Protein AF-A0A2S7SV37-F1 (afdb_monomer_lite)

Structure (mmCIF, N/CA/C/O backbone):
data_AF-A0A2S7SV37-F1
#
_entry.id   AF-A0A2S7SV37-F1
#
loop_
_atom_site.group_PDB
_atom_site.id
_atom_site.type_symbol
_atom_site.label_atom_id
_atom_site.label_alt_id
_atom_site.label_comp_id
_atom_site.label_asym_id
_atom_site.label_entity_id
_atom_site.label_seq_id
_atom_site.pdbx_PDB_ins_code
_atom_site.Cartn_x
_atom_site.Cartn_y
_atom_site.Cartn_z
_atom_site.occupancy
_atom_site.B_iso_or_equiv
_atom_site.auth_seq_id
_atom_site.auth_comp_id
_atom_site.auth_asym_id
_atom_site.auth_atom_id
_atom_site.pdbx_PDB_model_num
ATOM 1 N N . MET A 1 1 ? -4.989 -52.222 -16.881 1.00 47.81 1 MET A N 1
ATOM 2 C CA . MET A 1 1 ? -5.164 -53.302 -15.880 1.00 47.81 1 MET A CA 1
ATOM 3 C C . MET A 1 1 ? -4.371 -52.946 -14.623 1.00 47.81 1 MET A C 1
ATOM 5 O O . MET A 1 1 ? -3.223 -52.561 -14.792 1.00 47.81 1 MET A O 1
ATOM 9 N N . LYS A 1 2 ? -4.982 -53.138 -13.432 1.00 41.56 2 LYS A N 1
ATOM 10 C CA . LYS A 1 2 ? -4.477 -52.960 -12.037 1.00 41.56 2 LYS A CA 1
ATOM 11 C C . LYS A 1 2 ? -4.366 -51.489 -11.581 1.00 41.56 2 LYS A C 1
ATOM 13 O O . LYS A 1 2 ? -3.583 -50.758 -12.163 1.00 41.56 2 LYS A O 1
ATOM 18 N N . LEU A 1 3 ? -5.200 -50.909 -10.705 1.00 49.00 3 LEU A N 1
ATOM 19 C CA . LEU A 1 3 ? -5.918 -51.285 -9.460 1.00 49.00 3 LEU A CA 1
ATOM 20 C C . LEU A 1 3 ? -5.064 -51.235 -8.168 1.00 49.00 3 LEU A C 1
ATOM 22 O O . LEU A 1 3 ? -4.031 -51.892 -8.096 1.00 49.00 3 LEU A O 1
ATOM 26 N N . SER A 1 4 ? -5.627 -50.532 -7.168 1.00 48.47 4 SER A N 1
ATOM 27 C CA . SER A 1 4 ? -5.318 -50.437 -5.719 1.00 48.47 4 SER A CA 1
ATOM 28 C C . SER A 1 4 ? -4.324 -49.353 -5.278 1.00 48.47 4 SER A C 1
ATOM 30 O O . SER A 1 4 ? -3.157 -49.391 -5.639 1.00 48.47 4 SER A O 1
ATOM 32 N N . GLN A 1 5 ? -4.794 -48.253 -4.666 1.00 60.12 5 GLN A N 1
ATOM 33 C CA . GLN A 1 5 ? -5.265 -48.056 -3.271 1.00 60.12 5 GLN A CA 1
ATOM 34 C C . GLN A 1 5 ? -4.125 -48.017 -2.242 1.00 60.12 5 GLN A C 1
ATOM 36 O O . GLN A 1 5 ? -3.392 -48.987 -2.127 1.00 60.12 5 GLN A O 1
ATOM 41 N N . ILE A 1 6 ? -4.045 -46.925 -1.466 1.00 60.22 6 ILE A N 1
ATOM 42 C CA . ILE A 1 6 ? -4.091 -46.898 0.012 1.00 60.22 6 ILE A CA 1
ATOM 43 C C . ILE A 1 6 ? -4.255 -45.436 0.455 1.00 60.22 6 ILE A C 1
ATOM 45 O O . ILE A 1 6 ? -3.480 -44.552 0.097 1.00 60.22 6 ILE A O 1
ATOM 49 N N . ALA A 1 7 ? -5.313 -45.207 1.223 1.00 54.84 7 ALA A N 1
ATOM 50 C CA . ALA A 1 7 ? -5.580 -43.995 1.972 1.00 54.84 7 ALA A CA 1
ATOM 51 C C . ALA A 1 7 ? -4.784 -44.004 3.285 1.00 54.84 7 ALA A C 1
ATOM 53 O O . ALA A 1 7 ? -4.735 -45.036 3.948 1.00 54.84 7 ALA A O 1
ATOM 54 N N . VAL A 1 8 ? -4.271 -42.849 3.718 1.00 53.72 8 VAL A N 1
ATOM 55 C CA . VAL A 1 8 ? -4.094 -42.560 5.148 1.00 53.72 8 VAL A CA 1
ATOM 56 C C . VAL A 1 8 ? -4.603 -41.149 5.412 1.00 53.72 8 VAL A C 1
ATOM 58 O O . VAL A 1 8 ? -3.999 -40.145 5.046 1.00 53.72 8 VAL A O 1
ATOM 61 N N . VAL A 1 9 ? -5.778 -41.126 6.027 1.00 51.91 9 VAL A N 1
ATOM 62 C CA . VAL A 1 9 ? -6.420 -39.983 6.661 1.00 51.91 9 VAL A CA 1
ATOM 63 C C . VAL A 1 9 ? -5.625 -39.646 7.923 1.00 51.91 9 VAL A C 1
ATOM 65 O O . VAL A 1 9 ? -5.532 -40.475 8.822 1.00 51.91 9 VAL A O 1
ATOM 68 N N . ALA A 1 10 ? -5.086 -38.432 8.016 1.00 56.25 10 ALA A N 1
ATOM 69 C CA . ALA A 1 10 ? -4.626 -37.854 9.278 1.00 56.25 10 ALA A CA 1
ATOM 70 C C . ALA A 1 10 ? -5.418 -36.566 9.524 1.00 56.25 10 ALA A C 1
ATOM 72 O O . ALA A 1 10 ? -5.019 -35.459 9.170 1.00 56.25 10 ALA A O 1
ATOM 73 N N . MET A 1 11 ? -6.614 -36.759 10.073 1.00 54.19 11 MET A N 1
ATOM 74 C CA . MET A 1 11 ? -7.522 -35.714 10.519 1.00 54.19 11 MET A CA 1
ATOM 75 C C . MET A 1 11 ? -6.990 -35.157 11.846 1.00 54.19 11 MET A C 1
ATOM 77 O O . MET A 1 11 ? -7.249 -35.714 12.908 1.00 54.19 11 MET A O 1
ATOM 81 N N . VAL A 1 12 ? -6.206 -34.078 11.792 1.00 64.19 12 VAL A N 1
ATOM 82 C CA . VAL A 1 12 ? -5.797 -33.335 12.993 1.00 64.19 12 VAL A CA 1
ATOM 83 C C . VAL A 1 12 ? -6.855 -32.273 13.267 1.00 64.19 12 VAL A C 1
ATOM 85 O O . VAL A 1 12 ? -6.841 -31.177 12.710 1.00 64.19 12 VAL A O 1
ATOM 88 N N . THR A 1 13 ? -7.819 -32.624 14.112 1.00 58.69 13 THR A N 1
ATOM 89 C CA . THR A 1 13 ? -8.784 -31.687 14.685 1.00 58.69 13 THR A CA 1
ATOM 90 C C . THR A 1 13 ? -8.073 -30.784 15.691 1.00 58.69 13 THR A C 1
ATOM 92 O O . THR A 1 13 ? -7.817 -31.190 16.825 1.00 58.69 13 THR A O 1
ATOM 95 N N . PHE A 1 14 ? -7.763 -29.550 15.295 1.00 61.19 14 PHE A N 1
ATOM 96 C CA . PHE A 1 14 ? -7.406 -28.497 16.243 1.00 61.19 14 PHE A CA 1
ATOM 97 C C . PHE A 1 14 ? -8.672 -28.004 16.948 1.00 61.19 14 PHE A C 1
ATOM 99 O O . PHE A 1 14 ? -9.487 -27.277 16.381 1.00 61.19 14 PHE A O 1
ATOM 106 N N . ILE A 1 15 ? -8.832 -28.421 18.203 1.00 65.44 15 ILE A N 1
ATOM 107 C CA . ILE A 1 15 ? -9.813 -27.868 19.134 1.00 65.44 15 ILE A CA 1
ATOM 108 C C . ILE A 1 15 ? -9.264 -26.518 19.608 1.00 65.44 15 ILE A C 1
ATOM 110 O O . ILE A 1 15 ? -8.421 -26.463 20.501 1.00 65.44 15 ILE A O 1
ATOM 114 N N . PHE A 1 16 ? -9.724 -25.420 19.008 1.00 62.31 16 PHE A N 1
ATOM 115 C CA . PHE A 1 16 ? -9.521 -24.093 19.585 1.00 62.31 16 PHE A CA 1
ATOM 116 C C . PHE A 1 16 ? -10.571 -23.862 20.672 1.00 62.31 16 PHE A C 1
ATOM 118 O O . PHE A 1 16 ? -11.758 -23.687 20.401 1.00 62.31 16 PHE A O 1
ATOM 125 N N . ALA A 1 17 ? -10.106 -23.898 21.918 1.00 66.06 17 ALA A N 1
ATOM 126 C CA . ALA A 1 17 ? -10.866 -23.519 23.094 1.00 66.06 17 ALA A CA 1
ATOM 127 C C . ALA A 1 17 ? -11.305 -22.049 22.991 1.00 66.06 17 ALA A C 1
ATOM 129 O O . ALA A 1 17 ? -10.486 -21.137 22.863 1.00 66.06 17 ALA A O 1
ATOM 130 N N . ALA A 1 18 ? -12.615 -21.823 23.060 1.00 58.28 18 ALA A N 1
ATOM 131 C CA . ALA A 1 18 ? -13.201 -20.501 23.183 1.00 58.28 18 ALA A CA 1
ATOM 132 C C . ALA A 1 18 ? -12.942 -19.951 24.595 1.00 58.28 18 ALA A C 1
ATOM 134 O O . ALA A 1 18 ? -13.604 -20.342 25.556 1.00 58.28 18 ALA A O 1
ATOM 135 N N . CYS A 1 19 ? -12.010 -19.008 24.728 1.00 59.97 19 CYS A N 1
ATOM 136 C CA . CYS A 1 19 ? -11.948 -18.150 25.907 1.00 59.97 19 CYS A CA 1
ATOM 137 C C . CYS A 1 19 ? -13.013 -17.054 25.782 1.00 59.97 19 CYS A C 1
ATOM 139 O O . CYS A 1 19 ? -12.808 -16.029 25.134 1.00 59.97 19 CYS A O 1
ATOM 141 N N . ALA A 1 20 ? -14.160 -17.272 26.422 1.00 56.50 20 ALA A N 1
ATOM 142 C CA . ALA A 1 20 ? -15.100 -16.212 26.751 1.00 56.50 20 ALA A CA 1
ATOM 143 C C . ALA A 1 20 ? -14.621 -15.504 28.030 1.00 56.50 20 ALA A C 1
ATOM 145 O O . ALA A 1 20 ? -14.654 -16.086 29.111 1.00 56.50 20 ALA A O 1
ATOM 146 N N . ALA A 1 21 ? -14.202 -14.241 27.922 1.00 57.94 21 ALA A N 1
ATOM 147 C CA . ALA A 1 21 ? -13.936 -13.389 29.079 1.00 57.94 21 ALA A CA 1
ATOM 148 C C . ALA A 1 21 ? -14.645 -12.032 28.938 1.00 57.94 21 ALA A C 1
ATOM 150 O O . ALA A 1 21 ? -14.222 -11.137 28.215 1.00 57.94 21 ALA A O 1
ATOM 151 N N . SER A 1 22 ? -15.768 -11.949 29.654 1.00 60.97 22 SER A N 1
ATOM 152 C CA . SER A 1 22 ? -16.370 -10.806 30.349 1.00 60.97 22 SER A CA 1
ATOM 153 C C . SER A 1 22 ? -16.292 -9.394 29.754 1.00 60.97 22 SER A C 1
ATOM 155 O O . SER A 1 22 ? -15.308 -8.668 29.870 1.00 60.97 22 SER A O 1
ATOM 157 N N . LYS A 1 23 ? -17.469 -8.927 29.322 1.00 54.47 23 LYS A N 1
ATOM 158 C CA . LYS A 1 23 ? -17.818 -7.516 29.122 1.00 54.47 23 LYS A CA 1
ATOM 159 C C . LYS A 1 23 ? -17.795 -6.763 30.464 1.00 54.47 23 LYS A C 1
ATOM 161 O O . LYS A 1 23 ? -18.773 -6.810 31.208 1.00 54.47 23 LYS A O 1
ATOM 166 N N . LYS A 1 24 ? -16.742 -5.995 30.760 1.00 61.00 24 LYS A N 1
ATOM 167 C CA . LYS A 1 24 ? -16.849 -4.883 31.722 1.00 61.00 24 LYS A CA 1
ATOM 168 C C . LYS A 1 24 ? -17.464 -3.684 31.001 1.00 61.00 24 LYS A C 1
ATOM 170 O O . LYS A 1 24 ? -16.802 -3.010 30.220 1.00 61.00 24 LYS A O 1
ATOM 175 N N . LYS A 1 25 ? -18.745 -3.415 31.267 1.00 55.53 25 LYS A N 1
ATOM 176 C CA . LYS A 1 25 ? -19.371 -2.126 30.951 1.00 55.53 25 LYS A CA 1
ATOM 177 C C . LYS A 1 25 ? -18.746 -1.063 31.858 1.00 55.53 25 LYS A C 1
ATOM 179 O O . LYS A 1 25 ? -19.164 -0.909 33.001 1.00 55.53 25 LYS A O 1
ATOM 184 N N . HIS A 1 26 ? -17.742 -0.341 31.372 1.00 58.06 26 HIS A N 1
ATOM 185 C CA . HIS A 1 26 ? -17.429 0.971 31.929 1.00 58.06 26 HIS A CA 1
ATOM 186 C C . HIS A 1 26 ? -18.452 1.960 31.381 1.00 58.06 26 HIS A C 1
ATOM 188 O O . HIS A 1 26 ? -18.482 2.271 30.193 1.00 58.06 26 HIS A O 1
ATOM 194 N N . LYS A 1 27 ? -19.340 2.400 32.271 1.00 56.62 27 LYS A N 1
ATOM 195 C CA . LYS A 1 27 ? -20.234 3.528 32.051 1.00 56.62 27 LYS A CA 1
ATOM 196 C C . LYS A 1 27 ? -19.358 4.782 32.075 1.00 56.62 27 LYS A C 1
ATOM 198 O O . LYS A 1 27 ? -19.146 5.370 33.128 1.00 56.62 27 LYS A O 1
ATOM 203 N N . ILE A 1 28 ? -18.778 5.125 30.928 1.00 57.38 28 ILE A N 1
ATOM 204 C CA . ILE A 1 28 ? -18.119 6.414 30.732 1.00 57.38 28 ILE A CA 1
ATOM 205 C C . ILE A 1 28 ? -19.242 7.451 30.713 1.00 57.38 28 ILE A C 1
ATOM 207 O O . ILE A 1 28 ? -20.155 7.378 29.889 1.00 57.38 28 ILE A O 1
ATOM 211 N N . ALA A 1 29 ? -19.225 8.346 31.698 1.00 62.78 29 ALA A N 1
ATOM 212 C CA . ALA A 1 29 ? -20.084 9.516 31.716 1.00 62.78 29 ALA A CA 1
ATOM 213 C C . ALA A 1 29 ? -19.832 10.342 30.441 1.00 62.78 29 ALA A C 1
ATOM 215 O O . ALA A 1 29 ? -18.679 10.436 30.012 1.00 62.78 29 ALA A O 1
ATOM 216 N N . PRO A 1 30 ? -20.870 10.920 29.816 1.00 67.25 30 PRO A N 1
ATOM 217 C CA . PRO A 1 30 ? -20.674 11.770 28.653 1.00 67.25 30 PRO A CA 1
ATOM 218 C C . PRO A 1 30 ? -19.730 12.927 29.017 1.00 67.25 30 PRO A C 1
ATOM 220 O O . PRO A 1 30 ? -19.922 13.548 30.068 1.00 67.25 30 PRO A O 1
ATOM 223 N N . PRO A 1 31 ? -18.709 13.221 28.192 1.00 63.03 31 PRO A N 1
ATOM 224 C CA . PRO A 1 31 ? -17.938 14.441 28.356 1.00 63.03 31 PRO A CA 1
ATOM 225 C C . PRO A 1 31 ? -18.891 15.635 28.257 1.00 63.03 31 PRO A C 1
ATOM 227 O O . PRO A 1 31 ? -19.789 15.663 27.411 1.00 63.03 31 PRO A O 1
ATOM 230 N N . ALA A 1 32 ? -18.709 16.594 29.164 1.00 63.53 32 ALA A N 1
ATOM 231 C CA . ALA A 1 32 ? -19.411 17.867 29.140 1.00 63.53 32 ALA A CA 1
ATOM 232 C C . ALA A 1 32 ? -19.325 18.492 27.733 1.00 63.53 32 ALA A C 1
ATOM 234 O O . ALA A 1 32 ? -18.284 18.364 27.077 1.00 63.53 32 ALA A O 1
ATOM 235 N N . PRO A 1 33 ? -20.393 19.151 27.250 1.00 68.69 33 PRO A N 1
ATOM 236 C CA . PRO A 1 33 ? -20.353 19.808 25.955 1.00 68.69 33 PRO A CA 1
ATOM 237 C C . PRO A 1 33 ? -19.217 20.842 25.945 1.00 68.69 33 PRO A C 1
ATOM 239 O O . PRO A 1 33 ? -19.081 21.598 26.913 1.00 68.69 33 PRO A O 1
ATOM 242 N N . PRO A 1 34 ? -18.394 20.900 24.884 1.00 66.62 34 PRO A N 1
ATOM 243 C CA . PRO A 1 34 ? -17.453 21.992 24.726 1.00 66.62 34 PRO A CA 1
ATOM 244 C C . PRO A 1 34 ? -18.247 23.298 24.665 1.00 66.62 34 PRO A C 1
ATOM 246 O O . PRO A 1 34 ? -19.147 23.463 23.840 1.00 66.62 34 PRO A O 1
ATOM 249 N N . VAL A 1 35 ? -17.918 24.213 25.575 1.00 61.22 35 VAL A N 1
ATOM 250 C CA . VAL A 1 35 ? -18.367 25.603 25.539 1.00 61.22 35 VAL A CA 1
ATOM 251 C C . VAL A 1 35 ? -17.924 26.168 24.194 1.00 61.22 35 VAL A C 1
ATOM 253 O O . VAL A 1 35 ? -16.733 26.350 23.951 1.00 61.22 35 VAL A O 1
ATOM 256 N N . ALA A 1 36 ? -18.885 26.375 23.298 1.00 50.25 36 ALA A N 1
ATOM 257 C CA . ALA A 1 36 ? -18.649 27.019 22.021 1.00 50.25 36 ALA A CA 1
ATOM 258 C C . ALA A 1 36 ? -18.177 28.462 22.274 1.00 50.25 36 ALA A C 1
ATOM 260 O O . ALA A 1 36 ? -18.906 29.223 22.918 1.00 50.25 36 ALA A O 1
ATOM 261 N N . PRO A 1 37 ? -16.996 28.882 21.788 1.00 56.41 37 PRO A N 1
ATOM 262 C CA . PRO A 1 37 ? -16.710 30.298 21.667 1.00 56.41 37 PRO A CA 1
ATOM 263 C C . PRO A 1 37 ? -17.619 30.889 20.584 1.00 56.41 37 PRO A C 1
ATOM 265 O O . PRO A 1 37 ? -17.775 30.330 19.497 1.00 56.41 37 PRO A O 1
ATOM 268 N N . ALA A 1 38 ? -18.237 32.017 20.925 1.00 49.69 38 ALA A N 1
ATOM 269 C CA . ALA A 1 38 ? -19.068 32.820 20.047 1.00 49.69 38 ALA A CA 1
ATOM 270 C C . ALA A 1 38 ? -18.345 33.089 18.718 1.00 49.69 38 ALA A C 1
ATOM 272 O O . ALA A 1 38 ? -17.327 33.780 18.671 1.00 49.69 38 ALA A O 1
ATOM 273 N N . VAL A 1 39 ? -18.884 32.532 17.635 1.00 48.91 39 VAL A N 1
ATOM 274 C CA . VAL A 1 39 ? -18.478 32.869 16.275 1.00 48.91 39 VAL A CA 1
ATOM 275 C C . VAL A 1 39 ? -19.157 34.175 15.882 1.00 48.91 39 VAL A C 1
ATOM 277 O O . VAL A 1 39 ? -20.359 34.237 15.634 1.00 48.91 39 VAL A O 1
ATOM 280 N N . THR A 1 40 ? -18.360 35.237 15.859 1.00 46.97 40 THR A N 1
ATOM 281 C CA . THR A 1 40 ? -18.689 36.517 15.240 1.00 46.97 40 THR A CA 1
ATOM 282 C C . THR A 1 40 ? -19.049 36.282 13.774 1.00 46.97 40 THR A C 1
ATOM 284 O O . THR A 1 40 ? -18.220 35.855 12.971 1.00 46.97 40 THR A O 1
ATOM 287 N N . SER A 1 41 ? -20.303 36.552 13.427 1.00 44.97 41 SER A N 1
ATOM 288 C CA . SER A 1 41 ? -20.817 36.531 12.062 1.00 44.97 41 SER A CA 1
ATOM 289 C C . SER A 1 41 ? -20.179 37.648 11.233 1.00 44.97 41 SER A C 1
ATOM 291 O O . SER A 1 41 ? -20.449 38.828 11.461 1.00 44.97 41 SER A O 1
ATOM 293 N N . VAL A 1 42 ? -19.356 37.277 10.254 1.00 59.62 42 VAL A N 1
ATOM 294 C CA . VAL A 1 42 ? -18.929 38.162 9.162 1.00 59.62 42 VAL A CA 1
ATOM 295 C C . VAL A 1 42 ? -19.975 38.067 8.039 1.00 59.62 42 VAL A C 1
ATOM 297 O O . VAL A 1 42 ? -20.343 36.951 7.665 1.00 59.62 42 VAL A O 1
ATOM 300 N N . PRO A 1 43 ? -20.483 39.186 7.492 1.00 57.94 43 PRO A N 1
ATOM 301 C CA . PRO A 1 43 ? -21.466 39.153 6.413 1.00 57.94 43 PRO A CA 1
ATOM 302 C C . PRO A 1 43 ? -20.851 38.642 5.102 1.00 57.94 43 PRO A C 1
ATOM 304 O O . PRO A 1 43 ? -19.855 39.172 4.607 1.00 57.94 43 PRO A O 1
ATOM 307 N N . ALA A 1 44 ? -21.481 37.613 4.533 1.00 48.25 44 ALA A N 1
ATOM 308 C CA . ALA A 1 44 ? -21.160 37.064 3.224 1.00 48.25 44 ALA A CA 1
ATOM 309 C C . ALA A 1 44 ? -21.565 38.043 2.110 1.00 48.25 44 ALA A C 1
ATOM 311 O O . ALA A 1 44 ? -22.715 38.473 2.011 1.00 48.25 44 ALA A O 1
ATOM 312 N N . LYS A 1 45 ? -20.599 38.377 1.255 1.00 52.88 45 LYS A N 1
ATOM 313 C CA . LYS A 1 45 ? -20.800 39.107 0.002 1.00 52.88 45 LYS A CA 1
ATOM 314 C C . LYS A 1 45 ? -21.407 38.149 -1.043 1.00 52.88 45 LYS A C 1
ATOM 316 O O . LYS A 1 45 ? -20.907 37.029 -1.154 1.00 52.88 45 LYS A O 1
ATOM 321 N N . PRO A 1 46 ? -22.429 38.546 -1.825 1.00 54.91 46 PRO A N 1
ATOM 322 C CA . PRO A 1 46 ? -23.007 37.683 -2.854 1.00 54.91 46 PRO A CA 1
ATOM 323 C C . PRO A 1 46 ? -22.008 37.455 -3.995 1.00 54.91 46 PRO A C 1
ATOM 325 O O . PRO A 1 46 ? -21.461 38.416 -4.540 1.00 54.91 46 PRO A O 1
ATOM 328 N N . ILE A 1 47 ? -21.781 36.193 -4.359 1.00 57.41 47 ILE A N 1
ATOM 329 C CA . ILE A 1 47 ? -21.085 35.799 -5.591 1.00 57.41 47 ILE A CA 1
ATOM 330 C C . ILE A 1 47 ? -22.172 35.495 -6.633 1.00 57.41 47 ILE A C 1
ATOM 332 O O . ILE A 1 47 ? -23.066 34.707 -6.327 1.00 57.41 47 ILE A O 1
ATOM 336 N N . PRO A 1 48 ? -22.147 36.112 -7.826 1.00 58.66 48 PRO A N 1
ATOM 337 C CA . PRO A 1 48 ? -23.118 35.824 -8.871 1.00 58.66 48 PRO A CA 1
ATOM 338 C C . PRO A 1 48 ? -22.840 34.477 -9.551 1.00 58.66 48 PRO A C 1
ATOM 340 O O . PRO A 1 48 ? -21.705 34.165 -9.915 1.00 58.66 48 PRO A O 1
ATOM 343 N N . ASP A 1 49 ? -23.924 33.726 -9.741 1.00 55.59 49 ASP A N 1
ATOM 344 C CA . ASP A 1 49 ? -24.062 32.560 -10.609 1.00 55.59 49 ASP A CA 1
ATOM 345 C C . ASP A 1 49 ? -23.461 32.789 -12.001 1.00 55.59 49 ASP A C 1
ATOM 347 O O . ASP A 1 49 ? -23.859 33.706 -12.727 1.00 55.59 49 ASP A O 1
ATOM 351 N N . LYS A 1 50 ? -22.556 31.893 -12.408 1.00 42.53 50 LYS A N 1
ATOM 352 C CA . LYS A 1 50 ? -22.330 31.586 -13.823 1.00 42.53 50 LYS A CA 1
ATOM 353 C C . LYS A 1 50 ? -21.783 30.166 -13.994 1.00 42.53 50 LYS A C 1
ATOM 355 O O . LYS A 1 50 ? -20.580 29.933 -13.992 1.00 42.53 50 LYS A O 1
ATOM 360 N N . SER A 1 51 ? -22.703 29.218 -14.139 1.00 55.56 51 SER A N 1
ATOM 361 C CA . SER A 1 51 ? -22.522 28.046 -15.009 1.00 55.56 51 SER A CA 1
ATOM 362 C C . SER A 1 51 ? -22.864 28.465 -16.456 1.00 55.56 51 SER A C 1
ATOM 364 O O . SER A 1 51 ? -23.506 29.511 -16.609 1.00 55.56 51 SER A O 1
ATOM 366 N N . PRO A 1 52 ? -22.548 27.706 -17.521 1.00 64.00 52 PRO A N 1
ATOM 367 C CA . PRO A 1 52 ? -21.911 26.388 -17.582 1.00 64.00 52 PRO A CA 1
ATOM 368 C C . PRO A 1 52 ? -20.659 26.386 -18.477 1.00 64.00 52 PRO A C 1
ATOM 370 O O . PRO A 1 52 ? -20.455 27.320 -19.232 1.00 64.00 52 PRO A O 1
ATOM 373 N N . ASP A 1 53 ? -19.836 25.343 -18.396 1.00 42.66 53 ASP A N 1
ATOM 374 C CA . ASP A 1 53 ? -19.233 24.707 -19.577 1.00 42.66 53 ASP A CA 1
ATOM 375 C C . ASP A 1 53 ? -18.471 23.457 -19.129 1.00 42.66 53 ASP A C 1
ATOM 377 O O . ASP A 1 53 ? -17.477 23.505 -18.402 1.00 42.66 53 ASP A O 1
ATOM 381 N N . ALA A 1 54 ? -18.997 22.307 -19.538 1.00 56.78 54 ALA A N 1
ATOM 382 C CA . ALA A 1 54 ? -18.319 21.031 -19.432 1.00 56.78 54 ALA A CA 1
ATOM 383 C C . ALA A 1 54 ? -17.113 21.032 -20.384 1.00 56.78 54 ALA A C 1
ATOM 385 O O . ALA A 1 54 ? -17.297 21.294 -21.576 1.00 56.78 54 ALA A O 1
ATOM 386 N N . PRO A 1 55 ? -15.890 20.696 -19.940 1.00 50.28 55 PRO A N 1
ATOM 387 C CA . PRO A 1 55 ? -14.839 20.410 -20.889 1.00 50.28 55 PRO A CA 1
ATOM 388 C C . PRO A 1 55 ? -15.096 19.042 -21.519 1.00 50.28 55 PRO A C 1
ATOM 390 O O . PRO A 1 55 ? -15.222 18.013 -20.852 1.00 50.28 55 PRO A O 1
ATOM 393 N N . ALA A 1 56 ? -15.188 19.106 -22.841 1.00 49.25 56 ALA A N 1
ATOM 394 C CA . ALA A 1 56 ? -15.182 18.018 -23.789 1.00 49.25 56 ALA A CA 1
ATOM 395 C C . ALA A 1 56 ? -14.262 16.860 -23.377 1.00 49.25 56 ALA A C 1
ATOM 397 O O . ALA A 1 56 ? -13.127 17.041 -22.934 1.00 49.25 56 ALA A O 1
ATOM 398 N N . SER A 1 57 ? -14.769 15.653 -23.607 1.00 53.66 57 SER A N 1
ATOM 399 C CA . SER A 1 57 ? -14.006 14.415 -23.638 1.00 53.66 57 SER A CA 1
ATOM 400 C C . SER A 1 57 ? -12.841 14.540 -24.624 1.00 53.66 57 SER A C 1
ATOM 402 O O . SER A 1 57 ? -13.020 14.402 -25.832 1.00 53.66 57 SER A O 1
ATOM 404 N N . SER A 1 58 ? -11.638 14.793 -24.112 1.00 53.22 58 SER A N 1
ATOM 405 C CA . SER A 1 58 ? -10.413 14.580 -24.881 1.00 53.22 58 SER A CA 1
ATOM 406 C C . SER A 1 58 ? -10.207 13.074 -25.074 1.00 53.22 58 SER A C 1
ATOM 408 O O . SER A 1 58 ? -10.243 12.335 -24.084 1.00 53.22 58 SER A O 1
ATOM 410 N N . PRO A 1 59 ? -9.977 12.583 -26.305 1.00 47.06 59 PRO A N 1
ATOM 411 C CA . PRO A 1 59 ? -9.589 11.198 -26.520 1.00 47.06 59 PRO A CA 1
ATOM 412 C C . PRO A 1 59 ? -8.209 10.991 -25.891 1.00 47.06 59 PRO A C 1
ATOM 414 O O . PRO A 1 59 ? -7.227 11.617 -26.289 1.00 47.06 59 PRO A O 1
ATOM 417 N N . ALA A 1 60 ? -8.150 10.151 -24.859 1.00 51.94 60 ALA A N 1
ATOM 418 C CA . ALA A 1 60 ? -6.907 9.783 -24.206 1.00 51.94 60 ALA A CA 1
ATOM 419 C C . ALA A 1 60 ? -6.006 9.058 -25.216 1.00 51.94 60 ALA A C 1
ATOM 421 O O . ALA A 1 60 ? -6.251 7.905 -25.571 1.00 51.94 60 ALA A O 1
ATOM 422 N N . SER A 1 61 ? -4.966 9.745 -25.691 1.00 56.22 61 SER A N 1
ATOM 423 C CA . SER A 1 61 ? -3.843 9.107 -26.375 1.00 56.22 61 SER A CA 1
ATOM 424 C C . SER A 1 61 ? -3.276 7.996 -25.483 1.00 56.22 61 SER A C 1
ATOM 426 O O . SER A 1 61 ? -3.087 8.236 -24.285 1.00 56.22 61 SER A O 1
ATOM 428 N N . PRO A 1 62 ? -2.958 6.807 -26.028 1.00 49.97 62 PRO A N 1
ATOM 429 C CA . PRO A 1 62 ? -2.351 5.718 -25.278 1.00 49.97 62 PRO A CA 1
ATOM 430 C C . PRO A 1 62 ? -0.866 6.026 -25.073 1.00 49.97 62 PRO A C 1
ATOM 432 O O . PRO A 1 62 ? 0.015 5.385 -25.643 1.00 49.97 62 PRO A O 1
ATOM 435 N N . PHE A 1 63 ? -0.567 7.045 -24.270 1.00 51.12 63 PHE A N 1
ATOM 436 C CA . PHE A 1 63 ? 0.743 7.131 -23.657 1.00 51.12 63 PHE A CA 1
ATOM 437 C C . PHE A 1 63 ? 0.824 5.954 -22.694 1.00 51.12 63 PHE A C 1
ATOM 439 O O . PHE A 1 63 ? 0.126 5.906 -21.681 1.00 51.12 63 PHE A O 1
ATOM 446 N N . LEU A 1 64 ? 1.640 4.970 -23.062 1.00 56.59 64 LEU A N 1
ATOM 447 C CA . LEU A 1 64 ? 2.107 3.926 -22.165 1.00 56.59 64 LEU A CA 1
ATOM 448 C C . LEU A 1 64 ? 2.917 4.625 -21.067 1.00 56.59 64 LEU A C 1
ATOM 450 O O . LEU A 1 64 ? 4.133 4.765 -21.166 1.00 56.59 64 LEU A O 1
ATOM 454 N N . PHE A 1 65 ? 2.226 5.160 -20.061 1.00 66.88 65 PHE A N 1
ATOM 455 C CA . PHE A 1 65 ? 2.856 5.712 -18.875 1.00 66.88 65 PHE A CA 1
ATOM 456 C C . PHE A 1 65 ? 3.508 4.546 -18.139 1.00 66.88 65 PHE A C 1
ATOM 458 O O . PHE A 1 65 ? 2.850 3.783 -17.433 1.00 66.88 65 PHE A O 1
ATOM 465 N N . SER A 1 66 ? 4.809 4.375 -18.363 1.00 80.62 66 SER A N 1
ATOM 466 C CA . SER A 1 66 ? 5.616 3.424 -17.613 1.00 80.62 66 SER A CA 1
ATOM 467 C C . SER A 1 66 ? 5.499 3.740 -16.125 1.00 80.62 66 SER A C 1
ATOM 469 O O . SER A 1 66 ? 5.667 4.889 -15.709 1.00 80.62 66 SER A O 1
ATOM 471 N N . LYS A 1 67 ? 5.199 2.714 -15.324 1.00 89.19 67 LYS A N 1
ATOM 472 C CA . LYS A 1 67 ? 5.108 2.832 -13.866 1.00 89.19 67 LYS A CA 1
ATOM 473 C C . LYS A 1 67 ? 6.430 3.369 -13.294 1.00 89.19 67 LYS A C 1
ATOM 475 O O . LYS A 1 67 ? 7.489 2.920 -13.740 1.00 89.19 67 LYS A O 1
ATOM 480 N N . PRO A 1 68 ? 6.393 4.288 -12.311 1.00 93.31 68 PRO A N 1
ATOM 481 C CA . PRO A 1 68 ? 7.593 4.787 -11.647 1.00 93.31 68 PRO A CA 1
ATOM 482 C C . PRO A 1 68 ? 8.476 3.671 -11.079 1.00 93.31 68 PRO A C 1
ATOM 484 O O . PRO A 1 68 ? 7.980 2.672 -10.554 1.00 93.31 68 PRO A O 1
ATOM 487 N N . ALA A 1 69 ? 9.794 3.862 -11.162 1.00 93.88 69 ALA A N 1
ATOM 488 C CA . ALA A 1 69 ? 10.789 2.876 -10.733 1.00 93.88 69 ALA A CA 1
ATOM 489 C C . ALA A 1 69 ? 10.884 2.709 -9.205 1.00 93.88 69 ALA A C 1
ATOM 491 O O . ALA A 1 69 ? 11.449 1.730 -8.727 1.00 93.88 69 ALA A O 1
ATOM 492 N N . ASP A 1 70 ? 10.340 3.648 -8.433 1.00 95.19 70 ASP A N 1
ATOM 493 C CA . ASP A 1 70 ? 10.248 3.563 -6.975 1.00 95.19 70 ASP A CA 1
ATOM 494 C C . ASP A 1 70 ? 8.994 2.811 -6.506 1.00 95.19 70 ASP A C 1
ATOM 496 O O . ASP A 1 70 ? 8.897 2.459 -5.332 1.00 95.19 70 ASP A O 1
ATOM 500 N N . GLY A 1 71 ? 8.043 2.537 -7.401 1.00 96.56 71 GLY A N 1
ATOM 501 C CA . GLY A 1 71 ? 6.758 1.952 -7.046 1.00 96.56 71 GLY A CA 1
ATOM 502 C C . GLY A 1 71 ? 5.860 2.899 -6.246 1.00 96.56 71 GLY A C 1
ATOM 503 O O . GLY A 1 71 ? 5.018 2.425 -5.500 1.00 96.56 71 GLY A O 1
ATOM 504 N N . ILE A 1 72 ? 6.018 4.221 -6.348 1.00 97.62 72 ILE A N 1
ATOM 505 C CA . ILE A 1 72 ? 5.127 5.178 -5.678 1.00 97.62 72 ILE A CA 1
ATOM 506 C C . ILE A 1 72 ? 4.241 5.851 -6.728 1.00 97.62 72 ILE A C 1
ATOM 508 O O . ILE A 1 72 ? 4.619 6.829 -7.365 1.00 97.62 72 ILE A O 1
ATOM 512 N N . TYR A 1 73 ? 3.031 5.326 -6.919 1.00 97.38 73 TYR A N 1
ATOM 513 C CA . TYR A 1 73 ? 2.051 5.872 -7.860 1.00 97.38 73 TYR A CA 1
ATOM 514 C C . TYR A 1 73 ? 0.622 5.553 -7.427 1.00 97.38 73 TYR A C 1
ATOM 516 O O . TYR A 1 73 ? 0.381 4.625 -6.658 1.00 97.38 73 TYR A O 1
ATOM 524 N N . ALA A 1 74 ? -0.335 6.340 -7.919 1.00 97.50 74 ALA A N 1
ATOM 525 C CA . ALA A 1 74 ? -1.741 6.116 -7.618 1.00 97.50 74 ALA A CA 1
ATOM 526 C C . ALA A 1 74 ? -2.203 4.755 -8.182 1.00 97.50 74 ALA A C 1
ATOM 528 O O . ALA A 1 74 ? -1.983 4.496 -9.367 1.00 97.50 74 ALA A O 1
ATOM 529 N N . PRO A 1 75 ? -2.860 3.900 -7.378 1.00 97.69 75 PRO A N 1
ATOM 530 C CA . PRO A 1 75 ? -3.282 2.577 -7.819 1.00 97.69 75 PRO A CA 1
ATOM 531 C C . PRO A 1 75 ? -4.440 2.670 -8.816 1.00 97.69 75 PRO A C 1
ATOM 533 O O . PRO A 1 75 ? -5.351 3.497 -8.668 1.00 97.69 75 PRO A O 1
ATOM 536 N N . GLY A 1 76 ? -4.409 1.790 -9.816 1.00 97.50 76 GLY A N 1
ATOM 537 C CA . GLY A 1 76 ? -5.460 1.591 -10.803 1.00 97.50 76 GLY A CA 1
ATOM 538 C C . GLY A 1 76 ? -6.152 0.235 -10.663 1.00 97.50 76 GLY A C 1
ATOM 539 O O . GLY A 1 76 ? -6.026 -0.469 -9.659 1.00 97.50 76 GLY A O 1
ATOM 540 N N . ASN A 1 77 ? -6.908 -0.132 -11.699 1.00 96.94 77 ASN A N 1
ATOM 541 C CA . ASN A 1 77 ? -7.599 -1.422 -11.746 1.00 96.94 77 ASN A CA 1
ATOM 542 C C . ASN A 1 77 ? -6.621 -2.604 -11.793 1.00 96.94 77 ASN A C 1
ATOM 544 O O . ASN A 1 77 ? -6.939 -3.656 -11.248 1.00 96.94 77 ASN A O 1
ATOM 548 N N . ASP A 1 78 ? -5.435 -2.423 -12.379 1.00 96.50 78 ASP A N 1
ATOM 549 C CA . ASP A 1 78 ? -4.410 -3.468 -12.460 1.00 96.50 78 ASP A CA 1
ATOM 550 C C . ASP A 1 78 ? -3.907 -3.863 -11.064 1.00 96.50 78 ASP A C 1
ATOM 552 O O . ASP A 1 78 ? -3.831 -5.046 -10.737 1.00 96.50 78 ASP A O 1
ATOM 556 N N . GLU A 1 79 ? -3.621 -2.875 -10.210 1.00 97.94 79 GLU A N 1
ATOM 557 C CA . GLU A 1 79 ? -3.192 -3.087 -8.822 1.00 97.94 79 GLU A CA 1
ATOM 558 C C . GLU A 1 79 ? -4.287 -3.759 -7.989 1.00 97.94 79 GLU A C 1
ATOM 560 O O . GLU A 1 79 ? -4.006 -4.651 -7.184 1.00 97.94 79 GLU A O 1
ATOM 565 N N . LEU A 1 80 ? -5.548 -3.365 -8.202 1.00 98.31 80 LEU A N 1
ATOM 566 C CA . LEU A 1 80 ? -6.684 -3.995 -7.537 1.00 98.31 80 LEU A CA 1
ATOM 567 C C . LEU A 1 80 ? -6.842 -5.460 -7.962 1.00 98.31 80 LEU A C 1
ATOM 569 O O . LEU A 1 80 ? -6.932 -6.336 -7.103 1.00 98.31 80 LEU A O 1
ATOM 573 N N . ALA A 1 81 ? -6.838 -5.728 -9.269 1.00 97.94 81 ALA A N 1
ATOM 574 C CA . ALA A 1 81 ? -6.992 -7.074 -9.813 1.00 97.94 81 ALA A CA 1
ATOM 575 C C . ALA A 1 81 ? -5.854 -8.004 -9.367 1.00 97.94 81 ALA A C 1
ATOM 577 O O . ALA A 1 81 ? -6.085 -9.173 -9.058 1.00 97.94 81 ALA A O 1
ATOM 578 N N . ALA A 1 82 ? -4.626 -7.485 -9.268 1.00 97.31 82 ALA A N 1
ATOM 579 C CA . ALA A 1 82 ? -3.469 -8.263 -8.839 1.00 97.31 82 ALA A CA 1
ATOM 580 C C . ALA A 1 82 ? -3.556 -8.726 -7.374 1.00 97.31 82 ALA A C 1
ATOM 582 O O . ALA A 1 82 ? -3.006 -9.773 -7.022 1.00 97.31 82 ALA A O 1
ATOM 583 N N . ILE A 1 83 ? -4.242 -7.967 -6.513 1.00 97.62 83 ILE A N 1
ATOM 584 C CA . ILE A 1 83 ? -4.317 -8.254 -5.075 1.00 97.62 83 ILE A CA 1
ATOM 585 C C . ILE A 1 83 ? -5.659 -8.866 -4.634 1.00 97.62 83 ILE A C 1
ATOM 587 O O . ILE A 1 83 ? -5.755 -9.432 -3.541 1.00 97.62 83 ILE A O 1
ATOM 591 N N . GLU A 1 84 ? -6.689 -8.812 -5.480 1.00 96.62 84 GLU A N 1
ATOM 592 C CA . GLU A 1 84 ? -8.024 -9.361 -5.209 1.00 96.62 84 GLU A CA 1
ATOM 593 C C . GLU A 1 84 ? -8.024 -10.834 -4.743 1.00 96.62 84 GLU A C 1
ATOM 595 O O . GLU A 1 84 ? -8.743 -11.141 -3.784 1.00 96.62 84 GLU A O 1
ATOM 600 N N . PRO A 1 85 ? -7.197 -11.752 -5.297 1.00 97.12 85 PRO A N 1
ATOM 601 C CA . PRO A 1 85 ? -7.163 -13.143 -4.836 1.00 97.12 85 PRO A CA 1
ATOM 602 C C . PRO A 1 85 ? -6.792 -13.294 -3.354 1.00 97.12 85 PRO A C 1
ATOM 604 O O . PRO A 1 85 ? -7.181 -14.273 -2.717 1.00 97.12 85 PRO A O 1
ATOM 607 N N . GLN A 1 86 ? -6.052 -12.326 -2.804 1.00 96.44 86 GLN A N 1
ATOM 608 C CA . GLN A 1 86 ? -5.615 -12.306 -1.406 1.00 96.44 86 GLN A CA 1
ATOM 609 C C . GLN A 1 86 ? -6.609 -11.558 -0.504 1.00 96.44 86 GLN A C 1
ATOM 611 O O . GLN A 1 86 ? -6.763 -11.909 0.666 1.00 96.44 86 GLN A O 1
ATOM 616 N N . TYR A 1 87 ? -7.319 -10.558 -1.041 1.00 96.69 87 TYR A N 1
ATOM 617 C CA . TYR A 1 87 ? -8.229 -9.693 -0.286 1.00 96.69 87 TYR A CA 1
ATOM 618 C C . TYR A 1 87 ? -9.575 -9.532 -0.999 1.00 96.69 87 TYR A C 1
ATOM 620 O O . TYR A 1 87 ? -9.840 -8.533 -1.671 1.00 96.69 87 TYR A O 1
ATOM 628 N N . LYS A 1 88 ? -10.461 -10.513 -0.805 1.00 95.62 88 LYS A N 1
ATOM 629 C CA . LYS A 1 88 ? -11.801 -10.511 -1.407 1.00 95.62 88 LYS A CA 1
ATOM 630 C C . LYS A 1 88 ? -12.610 -9.284 -0.986 1.00 95.62 88 LYS A C 1
ATOM 632 O O . LYS A 1 88 ? -12.697 -8.965 0.199 1.00 95.62 88 LYS A O 1
ATOM 637 N N . GLY A 1 89 ? -13.241 -8.631 -1.961 1.00 94.06 89 GLY A N 1
ATOM 638 C CA . GLY A 1 89 ? -14.081 -7.452 -1.731 1.00 94.06 89 GLY A CA 1
ATOM 639 C C . GLY A 1 89 ? -13.306 -6.164 -1.443 1.00 94.06 89 GLY A C 1
ATOM 640 O O . GLY A 1 89 ? -13.920 -5.167 -1.054 1.00 94.06 89 GLY A O 1
ATOM 641 N N . LEU A 1 90 ? -11.979 -6.160 -1.624 1.00 97.06 90 LEU A N 1
ATOM 642 C CA . LEU A 1 90 ? -11.207 -4.924 -1.638 1.00 97.06 90 LEU A CA 1
ATOM 643 C C . LEU A 1 90 ? -11.705 -4.019 -2.769 1.00 97.06 90 LEU A C 1
ATOM 645 O O . LEU A 1 90 ? -12.059 -4.491 -3.846 1.00 97.06 90 LEU A O 1
ATOM 649 N N . LYS A 1 91 ? -11.743 -2.712 -2.515 1.00 97.81 91 LYS A N 1
ATOM 650 C CA . LYS A 1 91 ? -12.175 -1.714 -3.494 1.00 97.81 91 LYS A CA 1
ATOM 651 C C . LYS A 1 91 ? -11.041 -0.761 -3.838 1.00 97.81 91 LYS A C 1
ATOM 653 O O . LYS A 1 91 ? -10.187 -0.485 -2.991 1.00 97.81 91 LYS A O 1
ATOM 658 N N . LEU A 1 92 ? -11.077 -0.209 -5.050 1.00 98.38 92 LEU A N 1
ATOM 659 C CA . LEU A 1 92 ? -10.069 0.734 -5.533 1.00 98.38 92 LEU A CA 1
ATOM 660 C C . LEU A 1 92 ? -9.972 1.979 -4.643 1.00 98.38 92 LEU A C 1
ATOM 662 O O . LEU A 1 92 ? -8.881 2.496 -4.420 1.00 98.38 92 LEU A O 1
ATOM 666 N N . GLU A 1 93 ? -11.092 2.436 -4.078 1.00 98.44 93 GLU A N 1
ATOM 667 C CA . GLU A 1 93 ? -11.127 3.588 -3.171 1.00 98.44 93 GLU A CA 1
ATOM 668 C C . GLU A 1 93 ? -10.246 3.358 -1.941 1.00 98.44 93 GLU A C 1
ATOM 670 O O . GLU A 1 93 ? -9.580 4.283 -1.484 1.00 98.44 93 GLU A O 1
ATOM 675 N N . LYS A 1 94 ? -10.180 2.116 -1.443 1.00 98.62 94 LYS A N 1
ATOM 676 C CA . LYS A 1 94 ? -9.355 1.776 -0.281 1.00 98.62 94 LYS A CA 1
ATOM 677 C C . LYS A 1 94 ? -7.865 1.799 -0.614 1.00 98.62 94 LYS A C 1
ATOM 679 O O . LYS A 1 94 ? -7.064 2.246 0.202 1.00 98.62 94 LYS A O 1
ATOM 684 N N . LEU A 1 95 ? -7.493 1.366 -1.819 1.00 98.69 95 LEU A N 1
ATOM 685 C CA . LEU A 1 95 ? -6.115 1.471 -2.304 1.00 98.69 95 LEU A CA 1
ATOM 686 C C . LEU A 1 95 ? -5.716 2.938 -2.516 1.00 98.69 95 LEU A C 1
ATOM 688 O O . LEU A 1 95 ? -4.624 3.341 -2.125 1.00 98.69 95 LEU A O 1
ATOM 692 N N . LYS A 1 96 ? -6.616 3.755 -3.078 1.00 98.75 96 LYS A N 1
ATOM 693 C CA . LYS A 1 96 ? -6.401 5.200 -3.249 1.00 98.75 96 LYS A CA 1
ATOM 694 C C . LYS A 1 96 ? -6.258 5.923 -1.910 1.00 98.75 96 LYS A C 1
ATOM 696 O O . LYS A 1 96 ? -5.380 6.768 -1.782 1.00 98.75 96 LYS A O 1
ATOM 701 N N . GLU A 1 97 ? -7.059 5.564 -0.906 1.00 98.69 97 GLU A N 1
ATOM 702 C CA . GLU A 1 97 ? -6.895 6.057 0.469 1.00 98.69 97 GLU A CA 1
ATOM 703 C C . GLU A 1 97 ? -5.492 5.723 1.004 1.00 98.69 97 GLU A C 1
ATOM 705 O O . GLU A 1 97 ? -4.790 6.606 1.494 1.00 98.69 97 GLU A O 1
ATOM 710 N N . GLY A 1 98 ? -5.056 4.467 0.847 1.00 98.62 98 GLY A N 1
ATOM 711 C CA . GLY A 1 98 ? -3.716 4.026 1.233 1.00 98.62 98 GLY A CA 1
ATOM 712 C C . GLY A 1 98 ? -2.599 4.806 0.536 1.00 98.62 98 GLY A C 1
ATOM 713 O O . GLY A 1 98 ? -1.652 5.227 1.196 1.00 98.62 98 GLY A O 1
ATOM 714 N N . TYR A 1 99 ? -2.735 5.065 -0.767 1.00 98.75 99 TYR A N 1
ATOM 715 C CA . TYR A 1 99 ? -1.792 5.882 -1.536 1.00 98.75 99 TYR A CA 1
ATOM 7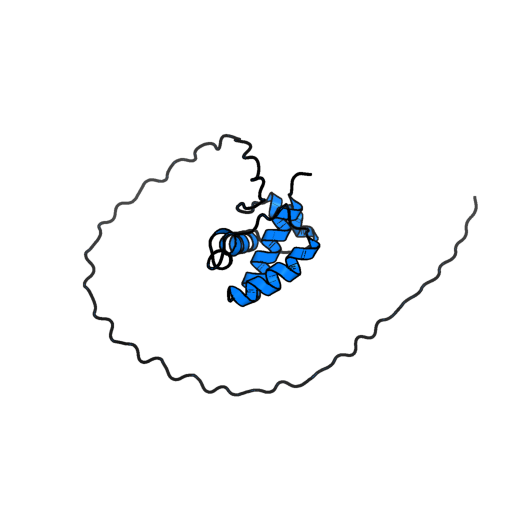16 C C . TYR A 1 99 ? -1.689 7.314 -1.006 1.00 98.75 99 TYR A C 1
ATOM 718 O O . TYR A 1 99 ? -0.581 7.799 -0.775 1.00 98.75 99 TYR A O 1
ATOM 726 N N . VAL A 1 100 ? -2.825 7.981 -0.770 1.00 98.62 100 VAL A N 1
ATOM 727 C CA . VAL A 1 100 ? -2.844 9.356 -0.244 1.00 98.62 100 VAL A CA 1
ATOM 728 C C . VAL A 1 100 ? -2.139 9.415 1.109 1.00 98.62 100 VAL A C 1
ATOM 730 O O . VAL A 1 100 ? -1.295 10.279 1.323 1.00 98.62 100 VAL A O 1
ATOM 733 N N . LEU A 1 101 ? -2.417 8.465 2.004 1.00 98.62 101 LEU A N 1
ATOM 734 C CA . LEU A 1 101 ? -1.759 8.391 3.310 1.00 98.62 101 LEU A CA 1
ATOM 735 C C . LEU A 1 101 ? -0.249 8.145 3.194 1.00 98.62 101 LEU A C 1
ATOM 737 O O . LEU A 1 101 ? 0.522 8.781 3.913 1.00 98.62 101 LEU A O 1
ATOM 741 N N . TYR A 1 102 ? 0.158 7.243 2.296 1.00 98.62 102 TYR A N 1
ATOM 742 C CA . TYR A 1 102 ? 1.543 6.806 2.134 1.00 98.62 102 TYR A CA 1
ATOM 743 C C . TYR A 1 102 ? 2.436 7.850 1.461 1.00 98.62 102 TYR A C 1
ATOM 745 O O . TYR A 1 102 ? 3.544 8.094 1.927 1.00 98.62 102 TYR A O 1
ATOM 753 N N . ALA A 1 103 ? 1.972 8.428 0.351 1.00 98.00 103 ALA A N 1
ATOM 754 C CA . ALA A 1 103 ? 2.791 9.238 -0.549 1.00 98.00 103 ALA A CA 1
ATOM 755 C C . ALA A 1 103 ? 2.605 10.751 -0.366 1.00 98.00 103 ALA A C 1
ATOM 757 O O . ALA A 1 103 ? 3.445 11.520 -0.824 1.00 98.00 103 ALA A O 1
ATOM 758 N N . GLN A 1 104 ? 1.494 11.180 0.239 1.00 96.19 104 GLN A N 1
ATOM 759 C CA . GLN A 1 104 ? 1.094 12.594 0.278 1.00 96.19 104 GLN A CA 1
ATOM 760 C C . GLN A 1 104 ? 0.614 13.055 1.663 1.00 96.19 104 GLN A C 1
ATOM 762 O O . GLN A 1 104 ? 0.300 14.229 1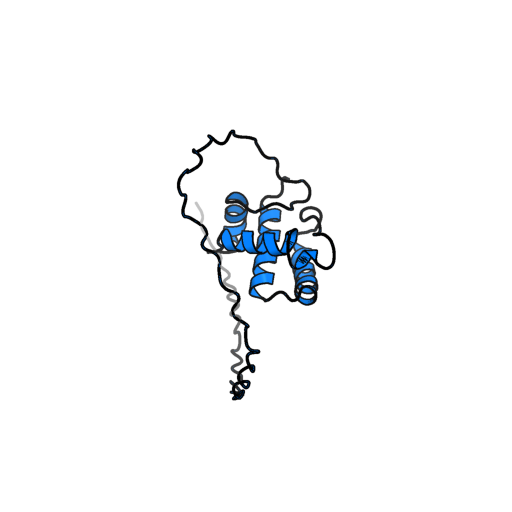.843 1.00 96.19 104 GLN A O 1
ATOM 767 N N . GLY A 1 105 ? 0.484 12.134 2.619 1.00 96.12 105 GLY A N 1
ATOM 768 C CA . GLY A 1 105 ? -0.261 12.352 3.851 1.00 96.12 105 GLY A CA 1
ATOM 769 C C . GLY A 1 105 ? 0.541 12.018 5.099 1.00 96.12 105 GLY A C 1
ATOM 770 O O . GLY A 1 105 ? 1.709 12.372 5.243 1.00 96.12 105 GLY A O 1
ATOM 771 N N . ALA A 1 106 ? -0.114 11.334 6.034 1.00 97.38 106 ALA A N 1
ATOM 772 C CA . ALA A 1 106 ? 0.415 11.093 7.372 1.00 97.38 106 ALA A CA 1
ATOM 773 C C . ALA A 1 106 ? 1.793 10.402 7.382 1.00 97.38 106 ALA A C 1
ATOM 775 O O . ALA A 1 106 ? 2.635 10.752 8.207 1.00 97.38 106 ALA A O 1
ATOM 776 N N . CYS A 1 107 ? 2.063 9.479 6.449 1.00 97.50 107 CYS A N 1
ATOM 777 C CA . CYS A 1 107 ? 3.352 8.785 6.370 1.00 97.50 107 CYS A CA 1
ATOM 778 C C . CYS A 1 107 ? 4.505 9.682 5.892 1.00 97.50 107 CYS A C 1
ATOM 780 O O . CYS A 1 107 ? 5.661 9.309 6.073 1.00 97.50 107 CYS A O 1
ATOM 782 N N . THR A 1 108 ? 4.209 10.851 5.311 1.00 97.38 108 THR A N 1
ATOM 783 C CA . THR A 1 108 ? 5.219 11.795 4.808 1.00 97.38 108 THR A CA 1
ATOM 784 C C . THR A 1 108 ? 5.513 12.970 5.740 1.00 97.38 108 THR A C 1
ATOM 786 O O . THR A 1 108 ? 6.382 13.786 5.449 1.00 97.38 108 THR A O 1
ATOM 789 N N . ASN A 1 109 ? 4.833 13.062 6.887 1.00 97.25 109 ASN A N 1
ATOM 790 C CA . ASN A 1 109 ? 4.987 14.194 7.809 1.00 97.25 109 ASN A CA 1
ATOM 791 C C . ASN A 1 109 ? 6.332 14.209 8.555 1.00 97.25 109 ASN A C 1
ATOM 793 O O . ASN A 1 109 ? 6.760 15.263 9.022 1.00 97.25 109 ASN A O 1
ATOM 797 N N . CYS A 1 110 ? 6.987 13.054 8.698 1.00 97.19 110 CYS A N 1
ATOM 798 C CA . CYS A 1 110 ? 8.256 12.934 9.425 1.00 97.19 110 CYS A CA 1
ATOM 799 C C . CYS A 1 110 ? 9.459 12.697 8.502 1.00 97.19 110 CYS A C 1
ATOM 801 O O . CYS A 1 110 ? 10.574 13.093 8.830 1.00 97.19 110 CYS A O 1
ATOM 803 N N . HIS A 1 111 ? 9.251 12.040 7.362 1.00 97.31 111 HIS A N 1
ATOM 804 C CA . HIS A 1 111 ? 10.263 11.782 6.341 1.00 97.31 111 HIS A CA 1
ATOM 805 C C . HIS A 1 111 ? 9.581 11.500 5.000 1.00 97.31 111 HIS A C 1
ATOM 807 O O . HIS A 1 111 ? 8.394 11.197 4.960 1.00 97.31 111 HIS A O 1
ATOM 813 N N . ASN A 1 112 ? 10.332 11.514 3.900 1.00 96.75 112 ASN A N 1
ATOM 814 C CA . ASN A 1 112 ? 9.790 11.146 2.589 1.00 96.75 112 ASN A CA 1
ATOM 815 C C . ASN A 1 112 ? 9.321 9.683 2.550 1.00 96.75 112 ASN A C 1
ATOM 817 O O . ASN A 1 112 ? 9.876 8.824 3.245 1.00 96.75 112 ASN A O 1
ATOM 821 N N . ALA A 1 113 ? 8.334 9.389 1.703 1.00 96.94 113 ALA A N 1
ATOM 822 C CA . ALA A 1 113 ? 7.888 8.023 1.455 1.00 96.94 113 ALA A CA 1
ATOM 823 C C . ALA A 1 113 ? 9.062 7.157 0.964 1.00 96.94 113 ALA A C 1
ATOM 825 O O . ALA A 1 113 ? 9.850 7.577 0.113 1.00 96.94 113 ALA A O 1
ATOM 826 N N . LYS A 1 114 ? 9.205 5.952 1.524 1.00 96.75 114 LYS A N 1
ATOM 827 C CA . LYS A 1 114 ? 10.250 5.017 1.091 1.00 96.75 114 LYS A CA 1
ATOM 828 C C . LYS A 1 114 ? 9.873 4.413 -0.271 1.00 96.75 114 LYS A C 1
ATOM 830 O O . LYS A 1 114 ? 8.695 4.189 -0.518 1.00 96.75 114 LYS A O 1
ATOM 835 N N . PRO A 1 115 ? 10.841 4.112 -1.151 1.00 97.75 115 PRO A N 1
ATOM 836 C CA . PRO A 1 115 ? 10.542 3.395 -2.386 1.00 97.75 115 PRO A CA 1
ATOM 837 C C . PRO A 1 115 ? 10.000 1.995 -2.059 1.00 97.75 115 PRO A C 1
ATOM 839 O O . PRO A 1 115 ? 10.536 1.298 -1.194 1.00 97.75 115 PRO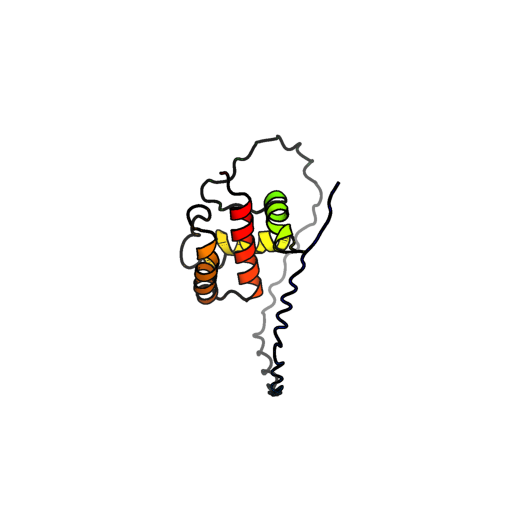 A O 1
ATOM 842 N N . ILE A 1 116 ? 8.939 1.582 -2.754 1.00 98.31 116 ILE A N 1
ATOM 843 C CA . ILE A 1 116 ? 8.218 0.336 -2.491 1.00 98.31 116 ILE A CA 1
ATOM 844 C C . ILE A 1 116 ? 8.983 -0.881 -3.018 1.00 98.31 116 ILE A C 1
ATOM 846 O O . ILE A 1 116 ? 9.142 -1.885 -2.320 1.00 98.31 116 ILE A O 1
ATOM 850 N N . TYR A 1 117 ? 9.467 -0.807 -4.257 1.00 97.62 117 TYR A N 1
ATOM 851 C CA . TYR A 1 117 ? 10.061 -1.957 -4.944 1.00 97.62 117 TYR A CA 1
ATOM 852 C C . TYR A 1 117 ? 11.323 -2.540 -4.293 1.00 97.62 117 TYR A C 1
ATOM 854 O O . TYR A 1 117 ? 11.389 -3.771 -4.213 1.00 97.62 117 TYR A O 1
ATOM 862 N N . PRO A 1 118 ? 12.285 -1.735 -3.793 1.00 97.25 118 PRO A N 1
ATOM 863 C CA . PRO A 1 118 ? 13.515 -2.264 -3.199 1.00 97.25 118 PRO A CA 1
ATOM 864 C C . PRO A 1 118 ? 13.297 -3.042 -1.898 1.00 97.25 118 PRO A C 1
ATOM 866 O O . PRO A 1 118 ? 14.155 -3.828 -1.512 1.00 97.25 118 PRO A O 1
ATOM 869 N N . ILE A 1 119 ? 12.169 -2.828 -1.215 1.00 97.62 119 ILE A N 1
ATOM 870 C CA . ILE A 1 119 ? 11.883 -3.464 0.071 1.00 97.62 119 ILE A CA 1
ATOM 871 C C . ILE A 1 119 ? 11.153 -4.800 -0.171 1.00 97.62 119 ILE A C 1
ATOM 873 O O . ILE A 1 119 ? 10.141 -4.835 -0.895 1.00 97.62 119 ILE A O 1
ATOM 877 N N . PRO A 1 120 ? 11.628 -5.913 0.421 1.00 97.50 120 PRO A N 1
ATOM 878 C CA . PRO A 1 120 ? 10.969 -7.211 0.331 1.00 97.50 120 PRO A CA 1
ATOM 879 C C . PRO A 1 120 ? 9.541 -7.187 0.883 1.00 97.50 120 PRO A C 1
ATOM 881 O O . PRO A 1 120 ? 9.265 -6.583 1.917 1.00 97.50 120 PRO A O 1
ATOM 884 N N . THR A 1 121 ? 8.625 -7.913 0.235 1.00 97.06 121 THR A N 1
ATOM 885 C CA . THR A 1 121 ? 7.214 -8.006 0.661 1.00 97.06 121 THR A CA 1
ATOM 886 C C . THR A 1 121 ? 7.066 -8.433 2.129 1.00 97.06 121 THR A C 1
ATOM 888 O O . THR A 1 121 ? 6.191 -7.931 2.826 1.00 97.06 121 THR A O 1
ATOM 891 N N . SER A 1 122 ? 7.950 -9.310 2.618 1.00 97.62 122 SER A N 1
ATOM 892 C CA . SER A 1 122 ? 7.956 -9.811 3.999 1.00 97.62 122 SER A CA 1
ATOM 893 C C . SER A 1 122 ? 8.279 -8.757 5.060 1.00 97.62 122 SER A C 1
ATOM 895 O O . SER A 1 122 ? 7.916 -8.943 6.217 1.00 97.62 122 SER A O 1
ATOM 897 N N . GLU A 1 123 ? 8.951 -7.662 4.699 1.00 98.38 123 GLU A N 1
ATOM 898 C CA . GLU A 1 123 ? 9.357 -6.621 5.655 1.00 98.38 123 GLU A CA 1
ATOM 899 C C . GLU A 1 123 ? 8.269 -5.564 5.876 1.00 98.38 123 GLU A C 1
ATOM 901 O O . GLU A 1 123 ? 8.214 -4.921 6.926 1.00 98.38 123 GLU A O 1
ATOM 906 N N . TRP A 1 124 ? 7.360 -5.402 4.911 1.00 98.19 124 TRP A N 1
ATOM 907 C CA . TRP A 1 124 ? 6.375 -4.322 4.923 1.00 98.19 124 TRP A CA 1
ATOM 908 C C . TRP A 1 124 ? 5.410 -4.358 6.102 1.00 98.19 124 TRP A C 1
ATOM 910 O O . TRP A 1 124 ? 4.996 -3.293 6.553 1.00 98.19 124 TRP A O 1
ATOM 920 N N . GLY A 1 125 ? 5.076 -5.546 6.618 1.00 97.88 125 GLY A N 1
ATOM 921 C CA . GLY A 1 125 ? 4.222 -5.673 7.800 1.00 97.88 125 GLY A CA 1
ATOM 922 C C . GLY A 1 125 ? 4.822 -4.939 9.001 1.00 97.88 125 GLY A C 1
ATOM 923 O O . GLY A 1 125 ? 4.200 -4.029 9.538 1.00 97.88 125 GLY A O 1
ATOM 924 N N . GLY A 1 126 ? 6.076 -5.252 9.345 1.00 98.12 126 GLY A N 1
ATOM 925 C CA . GLY A 1 126 ? 6.771 -4.616 10.469 1.00 98.12 126 GLY A CA 1
ATOM 926 C C . GLY A 1 126 ? 7.037 -3.123 10.254 1.00 98.12 126 GLY A C 1
ATOM 927 O O . GLY A 1 126 ? 6.885 -2.332 11.181 1.00 98.12 126 GLY A O 1
ATOM 928 N N . ILE A 1 127 ? 7.371 -2.715 9.023 1.00 98.31 127 ILE A N 1
ATOM 929 C CA . ILE A 1 127 ? 7.574 -1.295 8.687 1.00 98.31 127 ILE A CA 1
ATOM 930 C C . ILE A 1 127 ? 6.282 -0.501 8.895 1.00 98.31 127 ILE A C 1
ATOM 932 O O . ILE A 1 127 ? 6.300 0.572 9.495 1.00 98.31 127 ILE 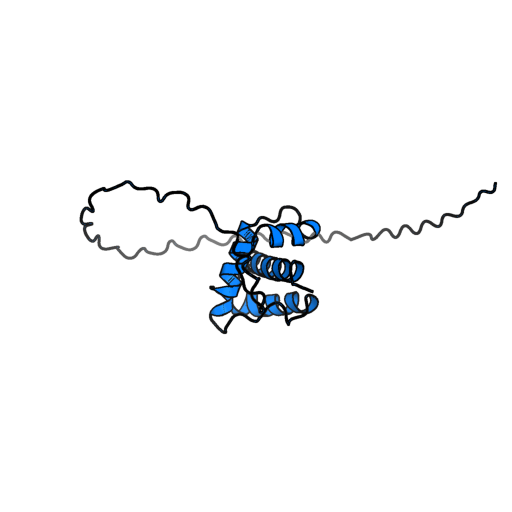A O 1
ATOM 936 N N . ILE A 1 128 ? 5.153 -1.012 8.398 1.00 98.56 128 ILE A N 1
ATOM 937 C CA . ILE A 1 128 ? 3.867 -0.322 8.526 1.00 98.56 128 ILE A CA 1
ATOM 938 C C . ILE A 1 128 ? 3.368 -0.356 9.965 1.00 98.56 128 ILE A C 1
ATOM 940 O O . ILE A 1 128 ? 2.763 0.620 10.397 1.00 98.56 128 ILE A O 1
ATOM 944 N N . ASP A 1 129 ? 3.657 -1.408 10.729 1.00 98.31 129 ASP A N 1
ATOM 945 C CA . ASP A 1 129 ? 3.371 -1.446 12.160 1.00 98.31 129 ASP A CA 1
ATOM 946 C C . ASP A 1 129 ? 4.050 -0.277 12.894 1.00 98.31 129 ASP A C 1
ATOM 948 O O . ASP A 1 129 ? 3.338 0.551 13.467 1.00 98.31 129 ASP A O 1
ATOM 952 N N . ASP A 1 130 ? 5.377 -0.139 12.785 1.00 98.12 130 ASP A N 1
ATOM 953 C CA . ASP A 1 130 ? 6.143 0.923 13.463 1.00 98.12 130 ASP A CA 1
ATOM 954 C C . ASP A 1 130 ? 5.755 2.329 12.969 1.00 98.12 130 ASP A C 1
ATOM 956 O O . ASP A 1 130 ? 5.552 3.256 13.756 1.00 98.12 130 ASP A O 1
ATOM 960 N N . MET A 1 131 ? 5.587 2.506 11.654 1.00 98.12 131 MET A N 1
ATOM 961 C CA . MET A 1 131 ? 5.238 3.817 11.094 1.00 98.12 131 MET A CA 1
ATOM 962 C C . MET A 1 131 ? 3.791 4.217 11.381 1.00 98.12 131 MET A C 1
ATOM 964 O O . MET A 1 131 ? 3.516 5.404 11.549 1.00 98.12 131 MET A O 1
ATOM 968 N N . SER A 1 132 ? 2.859 3.261 11.466 1.00 97.81 132 SER A N 1
ATOM 969 C CA . SER A 1 132 ? 1.452 3.562 11.756 1.00 97.81 132 SER A CA 1
ATOM 970 C C . SER A 1 132 ? 1.259 4.149 13.151 1.00 97.81 132 SER A C 1
ATOM 972 O O . SER A 1 132 ? 0.445 5.056 13.311 1.00 97.81 132 SER A O 1
ATOM 974 N N . GLU A 1 133 ? 2.039 3.691 14.133 1.00 97.62 133 GLU A N 1
ATOM 975 C CA . GLU A 1 133 ? 2.012 4.228 15.493 1.00 97.62 133 GLU A CA 1
ATOM 976 C C . GLU A 1 133 ? 2.554 5.661 15.524 1.00 97.62 133 GLU A C 1
ATOM 978 O O . GLU A 1 133 ? 1.892 6.569 16.028 1.00 97.62 133 GLU A O 1
ATOM 983 N N . LYS A 1 134 ? 3.714 5.896 14.897 1.00 97.25 134 LYS A N 1
ATOM 984 C CA . LYS A 1 134 ? 4.343 7.228 14.843 1.00 97.25 134 LYS A CA 1
ATOM 985 C C . LYS A 1 134 ? 3.507 8.246 14.065 1.00 97.25 134 LYS A C 1
ATOM 987 O O . LYS A 1 134 ? 3.436 9.405 14.458 1.00 97.25 134 LYS A O 1
ATOM 992 N N . ALA A 1 135 ? 2.863 7.812 12.983 1.00 97.75 135 ALA A N 1
ATOM 993 C CA . ALA A 1 135 ? 1.985 8.643 12.160 1.00 97.75 135 ALA A CA 1
ATOM 994 C C . ALA A 1 135 ? 0.544 8.733 12.702 1.00 97.75 135 ALA A C 1
ATOM 996 O O . ALA A 1 135 ? -0.306 9.349 12.059 1.00 97.75 135 ALA A O 1
ATOM 997 N N . MET A 1 136 ? 0.264 8.124 13.864 1.00 97.88 136 MET A N 1
ATOM 998 C CA . MET A 1 136 ? -1.050 8.109 14.519 1.00 97.88 136 MET A CA 1
ATOM 999 C C . MET A 1 136 ? -2.185 7.615 13.606 1.00 97.88 136 MET A C 1
ATOM 1001 O O . MET A 1 136 ? -3.307 8.127 13.642 1.00 97.88 136 MET A O 1
ATOM 1005 N N . LEU A 1 137 ? -1.904 6.614 12.769 1.00 98.44 137 LEU A N 1
ATOM 1006 C CA . LEU A 1 137 ? -2.907 6.022 11.892 1.00 98.44 137 LEU A CA 1
ATOM 1007 C C . LEU A 1 137 ? -3.896 5.178 12.695 1.00 98.44 137 LEU A C 1
ATOM 1009 O O . LEU A 1 137 ? -3.526 4.360 13.537 1.00 98.44 137 LEU A O 1
ATOM 1013 N N . THR A 1 138 ? -5.176 5.294 12.353 1.00 98.50 138 THR A N 1
ATOM 1014 C CA . THR A 1 138 ? -6.178 4.320 12.797 1.00 98.50 138 THR A CA 1
ATOM 1015 C C . THR A 1 138 ? -5.900 2.945 12.184 1.00 98.50 138 THR A C 1
ATOM 1017 O O . THR A 1 138 ? -5.277 2.826 11.125 1.00 98.50 138 THR A O 1
ATOM 1020 N N . SER A 1 139 ? -6.444 1.881 12.781 1.00 98.31 139 SER A N 1
ATOM 1021 C CA . SER A 1 139 ? -6.306 0.520 12.239 1.00 98.31 139 SER A CA 1
ATOM 1022 C C . SER A 1 139 ? -6.813 0.402 10.794 1.00 98.31 139 SER A C 1
ATOM 1024 O O . SER A 1 139 ? -6.222 -0.313 9.991 1.00 98.31 139 SER A O 1
ATOM 1026 N N . ALA A 1 140 ? -7.873 1.137 10.440 1.00 98.38 140 ALA A N 1
ATOM 1027 C CA . ALA A 1 140 ? -8.427 1.141 9.087 1.00 98.38 140 ALA A CA 1
ATOM 1028 C C . ALA A 1 140 ? -7.523 1.864 8.074 1.00 98.38 140 ALA A C 1
ATOM 1030 O O . ALA A 1 140 ? -7.465 1.458 6.913 1.00 98.38 140 ALA A O 1
ATOM 1031 N N . GLN A 1 141 ? -6.831 2.925 8.493 1.00 98.69 141 GLN A N 1
ATOM 1032 C CA . GLN A 1 141 ? -5.872 3.653 7.656 1.00 98.69 141 GLN A CA 1
ATOM 1033 C C . GLN A 1 141 ? -4.588 2.845 7.464 1.00 98.69 141 GLN A C 1
ATOM 1035 O O . GLN A 1 141 ? -4.096 2.722 6.347 1.00 98.69 141 GLN A O 1
ATOM 1040 N N . LYS A 1 142 ? -4.089 2.223 8.537 1.00 98.69 142 LYS A N 1
ATOM 1041 C CA . LYS A 1 142 ? -2.964 1.285 8.488 1.00 98.69 142 LYS A CA 1
ATOM 1042 C C . LYS A 1 142 ? -3.220 0.149 7.495 1.00 98.69 142 LYS A C 1
ATOM 1044 O O . LYS A 1 142 ? -2.381 -0.129 6.645 1.00 98.69 142 LYS A O 1
ATOM 1049 N N . ASP A 1 143 ? -4.398 -0.470 7.570 1.00 98.56 143 ASP A N 1
ATOM 1050 C CA . ASP A 1 143 ? -4.818 -1.518 6.635 1.00 98.56 143 ASP A CA 1
ATOM 1051 C C . ASP A 1 143 ? -4.891 -1.012 5.182 1.00 98.56 143 ASP A C 1
ATOM 1053 O O . ASP A 1 143 ? -4.448 -1.709 4.268 1.00 98.56 143 ASP A O 1
ATOM 1057 N N . ALA A 1 144 ? -5.374 0.219 4.963 1.00 98.75 144 ALA A N 1
ATOM 1058 C CA . ALA A 1 144 ? -5.384 0.851 3.641 1.00 98.75 144 ALA A CA 1
ATOM 1059 C C . ALA A 1 144 ? -3.966 0.997 3.071 1.00 98.75 144 ALA A C 1
ATOM 1061 O O . ALA A 1 144 ? -3.712 0.600 1.935 1.00 98.75 144 ALA A O 1
ATOM 1062 N N . VAL A 1 145 ? -3.041 1.532 3.876 1.00 98.75 145 VAL A N 1
ATOM 1063 C CA . VAL A 1 145 ? -1.634 1.725 3.499 1.00 98.75 145 VAL A CA 1
ATOM 1064 C C . VAL A 1 145 ? -0.972 0.386 3.185 1.00 98.75 145 VAL A C 1
ATOM 1066 O O . VAL A 1 145 ? -0.320 0.254 2.151 1.00 98.75 145 VAL A O 1
ATOM 1069 N N . TYR A 1 146 ? -1.187 -0.628 4.025 1.00 98.75 146 TYR A N 1
ATOM 1070 C CA . TYR A 1 146 ? -0.637 -1.965 3.804 1.00 98.75 146 TYR A CA 1
ATOM 1071 C C . TYR A 1 146 ? -1.124 -2.585 2.497 1.00 98.75 146 TYR A C 1
ATOM 1073 O O . TYR A 1 146 ? -0.317 -3.036 1.685 1.00 98.75 146 TYR A O 1
ATOM 1081 N N . LYS A 1 147 ? -2.432 -2.537 2.234 1.00 98.69 147 LYS A N 1
ATOM 1082 C CA . LYS A 1 147 ? -2.999 -3.074 0.991 1.00 98.69 147 LYS A CA 1
ATOM 1083 C C . LYS A 1 147 ? -2.563 -2.289 -0.239 1.00 98.69 147 LYS A C 1
ATOM 1085 O O . LYS A 1 147 ? -2.310 -2.904 -1.269 1.00 98.69 147 LYS A O 1
ATOM 1090 N N . TYR A 1 148 ? -2.414 -0.968 -0.132 1.00 98.75 148 TYR A N 1
ATOM 1091 C CA . TYR A 1 148 ? -1.801 -0.156 -1.183 1.00 98.75 148 TYR A CA 1
ATOM 1092 C C . TYR A 1 148 ? -0.393 -0.666 -1.514 1.00 98.75 148 TYR A C 1
ATOM 1094 O O . TYR A 1 148 ? -0.149 -1.054 -2.655 1.00 98.75 148 TYR A O 1
ATOM 1102 N N . VAL A 1 149 ? 0.494 -0.774 -0.524 1.00 98.69 149 VAL A N 1
ATOM 1103 C CA . VAL A 1 149 ? 1.872 -1.239 -0.736 1.00 98.69 149 VAL A CA 1
ATOM 1104 C C . VAL A 1 149 ? 1.909 -2.624 -1.383 1.00 98.69 149 VAL A C 1
ATOM 1106 O O . VAL A 1 149 ? 2.614 -2.831 -2.372 1.00 98.69 149 VAL A O 1
ATOM 1109 N N . LEU A 1 150 ? 1.114 -3.568 -0.873 1.00 98.56 150 LEU A N 1
ATOM 1110 C CA . LEU A 1 150 ? 1.044 -4.916 -1.433 1.00 98.56 150 LEU A CA 1
ATOM 1111 C C . LEU A 1 150 ? 0.498 -4.937 -2.865 1.00 98.56 150 LEU A C 1
ATOM 1113 O O . LEU A 1 150 ? 0.969 -5.732 -3.676 1.00 98.56 150 LEU A O 1
ATOM 1117 N N . SER A 1 151 ? -0.456 -4.062 -3.192 1.00 98.44 151 SER A N 1
ATOM 1118 C CA . SER A 1 151 ? -1.023 -3.981 -4.541 1.00 98.44 151 SER A CA 1
ATOM 1119 C C . SER A 1 151 ? 0.017 -3.511 -5.559 1.00 98.44 151 SER A C 1
ATOM 1121 O O . SER A 1 151 ? 0.132 -4.095 -6.633 1.00 98.44 151 SER A O 1
ATOM 1123 N N . ILE A 1 152 ? 0.866 -2.550 -5.174 1.00 98.44 152 ILE A N 1
ATOM 1124 C CA . ILE A 1 152 ? 1.974 -2.084 -6.011 1.00 98.44 152 ILE A CA 1
ATOM 1125 C C . ILE A 1 152 ? 3.055 -3.162 -6.148 1.00 98.44 152 ILE A C 1
ATOM 1127 O O . ILE A 1 152 ? 3.569 -3.393 -7.240 1.00 98.44 152 ILE A O 1
ATOM 1131 N N . LYS A 1 153 ? 3.381 -3.880 -5.065 1.00 97.81 153 LYS A N 1
ATOM 1132 C CA . LYS A 1 153 ? 4.309 -5.024 -5.128 1.00 97.81 153 LYS A CA 1
ATOM 1133 C C . LYS A 1 153 ? 3.793 -6.131 -6.049 1.00 97.81 153 LYS A C 1
ATOM 1135 O O . LYS A 1 153 ? 4.590 -6.748 -6.749 1.00 97.81 153 LYS A O 1
ATOM 1140 N N . ALA A 1 154 ? 2.485 -6.380 -6.063 1.00 96.94 154 ALA A N 1
ATOM 1141 C CA . ALA A 1 154 ? 1.874 -7.407 -6.903 1.00 96.94 154 ALA A CA 1
ATOM 1142 C C . ALA A 1 154 ? 1.956 -7.082 -8.406 1.00 96.94 154 ALA A C 1
ATOM 1144 O O . ALA A 1 154 ? 1.981 -8.004 -9.221 1.00 96.94 154 ALA A O 1
ATOM 1145 N N . THR A 1 155 ? 2.049 -5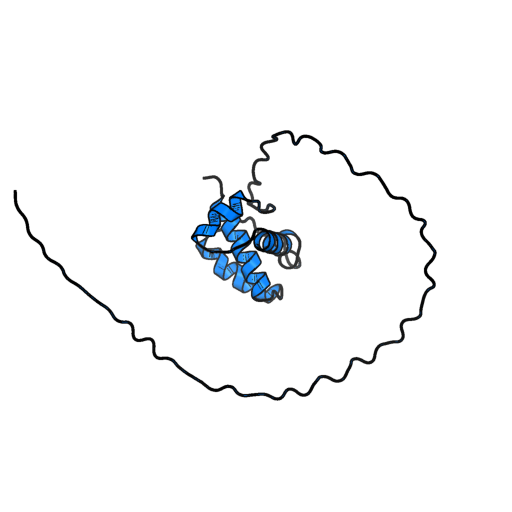.800 -8.773 1.00 96.12 155 THR A N 1
ATOM 1146 C CA . THR A 1 155 ? 2.188 -5.337 -10.164 1.00 96.12 155 THR A CA 1
ATOM 1147 C C . THR A 1 155 ? 3.595 -4.843 -10.509 1.00 96.12 155 THR A C 1
ATOM 1149 O O . THR A 1 155 ? 3.791 -4.218 -11.557 1.00 96.12 155 THR A O 1
ATOM 1152 N N . GLN A 1 156 ? 4.581 -5.135 -9.655 1.00 94.19 156 GLN A N 1
ATOM 1153 C CA . GLN A 1 156 ? 5.977 -4.783 -9.886 1.00 94.19 156 GLN A CA 1
ATOM 1154 C C . GLN A 1 156 ? 6.492 -5.445 -11.183 1.00 94.19 156 GLN A C 1
ATOM 1156 O O . GLN A 1 156 ? 6.362 -6.665 -11.335 1.00 94.19 156 GLN A O 1
ATOM 1161 N N . PRO A 1 157 ? 7.116 -4.681 -12.102 1.00 87.06 157 PRO A N 1
ATOM 1162 C CA . PRO A 1 157 ? 7.822 -5.252 -13.246 1.00 87.06 157 PRO A CA 1
ATOM 1163 C C . PRO A 1 157 ? 8.929 -6.210 -12.780 1.00 87.06 157 PRO A C 1
ATOM 1165 O O . PRO A 1 157 ? 9.685 -5.875 -11.866 1.00 87.06 157 PRO A O 1
ATOM 1168 N N . LYS A 1 158 ? 8.992 -7.400 -13.382 1.00 77.88 158 LYS A N 1
ATOM 1169 C CA . LYS A 1 158 ? 10.021 -8.413 -13.101 1.00 77.88 158 LYS A CA 1
ATOM 1170 C C . LYS A 1 158 ? 11.277 -8.187 -13.924 1.00 77.88 158 LYS A C 1
ATOM 1172 O O . LYS A 1 158 ? 11.129 -7.735 -15.081 1.00 77.88 158 LYS A O 1
#

Radius of gyration: 25.89 Å; chains: 1; bounding box: 38×92×59 Å

Organism: NCBI:txid2077091

InterPro domains:
  IPR036909 Cytochrome c-like domain superfamily [SSF46626] (92-156)

Foldseek 3Di:
DDDDDDDDDDDDDDDDDDDDDDDDPPPDDDPDDPPDDDDDDDDDDDDDDDDDDDDDDDDDDPPVPPQDPLLQDQDDPQLVVLCCVVPPPDDSVLLNLLSCCQQPHLLPPVHHRGRLAVDDLVCLVVVLVVSCVVSVHDPSNSVSNNSNSVSSNSVDDD

pLDDT: mean 80.1, std 20.76, range [41.56, 98.75]

Secondary structure (DSSP, 8-state):
---------------------------PPPPPPP-------PPPPPPP-----------------PPPTT--S---HHHHHHHTTTSTT--HHHHHHHHHHHHTSGGGSSSPPPPSTTS-GGGHHHHHHHHHHHTT--HHHHHHHHHHHHHHHHT---

Sequence (158 aa):
MKLSQIAVVAMVTFIFAACAASKKKHKIAPPAPPVAPAVTSVPAKPIPDKSPDAPASSPASPFLFSKPADGIYAPGNDELAAIEPQYKGLKLEKLKEG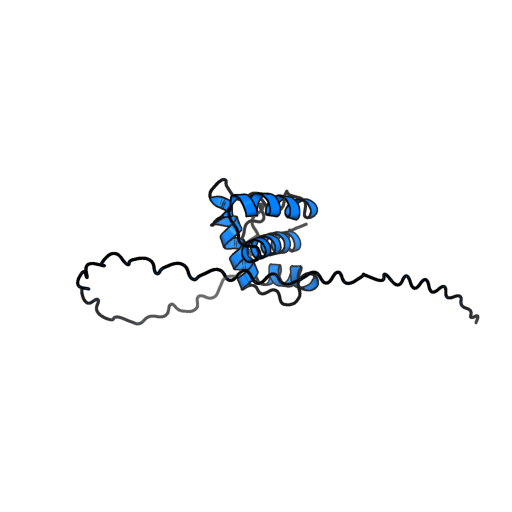YVLYAQGACTNCHNAKPIYPIPTSEWGGIIDDMSEKAMLTSAQKDAVYKYVLSIKATQPK